Protein AF-A0A0L8AGQ2-F1 (afdb_monomer_lite)

Foldseek 3Di:
DDKDKDFDPAAKPQDWCVQKDWPQWDWDTWDDPPRRGMIMTDTDGHAPDWDQFTKMKGAQQRIAHPVGHTDHDIDIDPGGTDDRD

Sequence (85 aa):
TATVTITFSEAVTGFANADLTIANGTLSAVSSADGGITWTATFTPTAGVTDATNVITLDNTGVSDAAGNAGTGTTDSGNYAIDTA

InterPro domains:
  IPR014755 Copper resistance protein CopC/internalin, immunoglobulin-like [G3DSA:2.60.40.1220] (1-83)
  IPR044048 Bacterial Ig-like domain 12 [PF19078] (1-82)

Secondary structure (DSSP, 8-state):
-EEEEEE-SS--BS--GGGEEETTEEEPPPEESSSSSEEEEEEEEPTT-EEEEE-EEEEGGG-B-TT--B--SEEEPPPEEEE--

Radius of gyration: 13.57 Å; chains: 1; bounding box: 30×18×40 Å

pLDDT: mean 97.58, std 1.66, range [85.75, 98.75]

Structure (mmCIF, N/CA/C/O backbone):
data_AF-A0A0L8AGQ2-F1
#
_entry.id   AF-A0A0L8AGQ2-F1
#
loop_
_atom_site.group_PDB
_atom_site.id
_atom_site.type_symbol
_atom_site.label_atom_id
_atom_site.label_alt_id
_atom_site.label_comp_id
_atom_site.label_asym_id
_atom_site.label_entity_id
_atom_site.label_seq_id
_atom_site.pdbx_PDB_ins_code
_atom_site.Cartn_x
_atom_site.Cartn_y
_atom_site.Cartn_z
_atom_site.occupancy
_atom_site.B_iso_or_equiv
_atom_site.auth_seq_id
_atom_site.auth_comp_id
_atom_site.auth_asym_id
_atom_site.auth_atom_id
_atom_site.pdbx_PDB_model_num
ATOM 1 N N . THR A 1 1 ? -2.353 1.381 14.999 1.00 96.12 1 THR A N 1
ATOM 2 C CA . THR A 1 1 ? -1.825 1.404 13.617 1.00 96.12 1 THR A CA 1
ATOM 3 C C . THR A 1 1 ? -1.308 0.023 13.267 1.00 96.12 1 THR A C 1
ATOM 5 O O . THR A 1 1 ? -1.128 -0.784 14.174 1.00 96.12 1 THR A O 1
ATOM 8 N N . ALA A 1 2 ? -1.093 -0.261 11.984 1.00 97.38 2 ALA A N 1
ATOM 9 C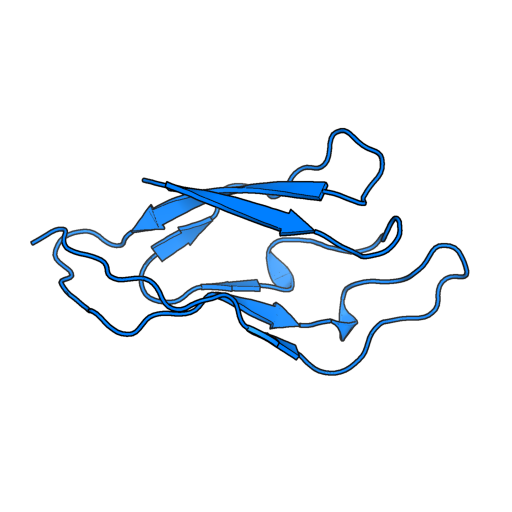 CA . ALA A 1 2 ? -0.531 -1.523 11.498 1.00 97.38 2 ALA A CA 1
ATOM 10 C C . ALA A 1 2 ? 0.382 -1.275 10.288 1.00 97.38 2 ALA A C 1
ATOM 12 O O . ALA A 1 2 ? 0.235 -0.261 9.609 1.00 97.38 2 ALA A O 1
ATOM 13 N N . THR A 1 3 ? 1.314 -2.183 10.003 1.00 98.12 3 THR A N 1
ATOM 14 C CA . THR A 1 3 ? 2.117 -2.130 8.771 1.00 98.12 3 THR A CA 1
ATOM 15 C C . THR A 1 3 ? 1.401 -2.888 7.664 1.00 98.12 3 THR A C 1
ATOM 17 O O . THR A 1 3 ? 0.989 -4.028 7.864 1.00 98.12 3 THR A O 1
ATOM 20 N N . VAL A 1 4 ? 1.276 -2.258 6.499 1.00 98.44 4 VAL A N 1
ATOM 21 C CA . VAL A 1 4 ? 0.778 -2.884 5.273 1.00 98.44 4 VAL A CA 1
ATOM 22 C C . VAL A 1 4 ? 1.960 -3.154 4.358 1.00 98.44 4 VAL A C 1
ATOM 24 O O . VAL A 1 4 ? 2.775 -2.261 4.123 1.00 98.44 4 VAL A O 1
ATOM 27 N N . THR A 1 5 ? 2.022 -4.382 3.851 1.00 98.12 5 THR A N 1
ATOM 28 C CA . THR A 1 5 ? 3.021 -4.834 2.883 1.00 98.12 5 THR A CA 1
ATOM 29 C C . THR A 1 5 ? 2.310 -5.218 1.595 1.00 98.12 5 THR A C 1
ATOM 31 O O . THR A 1 5 ? 1.402 -6.047 1.615 1.00 98.12 5 THR A O 1
ATOM 34 N N . ILE A 1 6 ? 2.738 -4.624 0.487 1.00 98.44 6 ILE A N 1
ATOM 35 C CA . ILE A 1 6 ? 2.313 -4.964 -0.868 1.00 98.44 6 ILE A CA 1
ATOM 36 C C . ILE A 1 6 ? 3.526 -5.563 -1.574 1.00 98.44 6 ILE A C 1
ATOM 38 O O . ILE A 1 6 ? 4.605 -4.968 -1.561 1.00 98.44 6 ILE A O 1
ATOM 42 N N . THR A 1 7 ? 3.359 -6.739 -2.170 1.00 98.06 7 THR A N 1
ATOM 43 C CA . THR A 1 7 ? 4.440 -7.455 -2.852 1.00 98.06 7 THR A CA 1
ATOM 44 C C . THR A 1 7 ? 4.015 -7.797 -4.267 1.00 98.06 7 THR A C 1
ATOM 46 O O . THR A 1 7 ? 2.957 -8.388 -4.477 1.00 98.06 7 THR A O 1
ATOM 49 N N . PHE A 1 8 ? 4.869 -7.452 -5.220 1.00 97.94 8 PHE A N 1
ATOM 50 C CA . PHE A 1 8 ? 4.728 -7.803 -6.624 1.00 97.94 8 PHE A CA 1
ATOM 51 C C . PHE A 1 8 ? 5.628 -9.000 -6.959 1.00 97.94 8 PHE A C 1
ATOM 53 O O . PHE A 1 8 ? 6.618 -9.265 -6.278 1.00 97.94 8 PHE A O 1
ATOM 60 N N . SER A 1 9 ? 5.287 -9.749 -8.008 1.00 96.19 9 SER A N 1
ATOM 61 C CA . SER A 1 9 ? 6.114 -10.867 -8.494 1.00 96.19 9 SER A CA 1
ATOM 62 C C . SER A 1 9 ? 7.395 -10.413 -9.201 1.00 96.19 9 SER A C 1
ATOM 64 O O . SER A 1 9 ? 8.309 -11.211 -9.393 1.00 96.19 9 SER A O 1
ATOM 66 N N . GLU A 1 10 ? 7.453 -9.143 -9.589 1.00 96.12 10 GLU A N 1
ATOM 67 C CA . GLU A 1 10 ? 8.597 -8.468 -10.192 1.00 96.12 10 GLU A CA 1
ATOM 68 C C . GLU A 1 10 ? 8.623 -6.998 -9.757 1.00 96.12 10 GLU A C 1
ATOM 70 O O . GLU A 1 10 ? 7.698 -6.524 -9.098 1.00 96.12 10 GLU A O 1
ATOM 75 N N . ALA A 1 11 ? 9.686 -6.272 -10.099 1.00 97.69 11 ALA A N 1
ATOM 76 C CA . ALA A 1 11 ? 9.770 -4.850 -9.794 1.00 97.69 11 ALA A CA 1
ATOM 77 C C . ALA A 1 11 ? 8.780 -4.055 -10.657 1.00 97.69 11 ALA A C 1
ATOM 79 O O . ALA A 1 11 ? 8.805 -4.170 -11.884 1.00 97.69 11 ALA A O 1
ATOM 80 N N . VAL A 1 12 ? 7.954 -3.220 -10.021 1.00 98.00 12 VAL A N 1
ATOM 81 C CA . VAL A 1 12 ? 7.000 -2.345 -10.716 1.00 98.00 12 VAL A CA 1
ATOM 82 C C . VAL A 1 12 ? 7.366 -0.870 -10.592 1.00 98.00 12 VAL A C 1
ATOM 84 O O . VAL A 1 12 ? 8.021 -0.432 -9.644 1.00 98.00 12 VAL A O 1
ATOM 87 N N . THR A 1 13 ? 6.881 -0.084 -11.547 1.00 96.56 13 THR A N 1
ATOM 88 C CA . THR A 1 13 ? 6.902 1.383 -11.529 1.00 96.56 13 THR A CA 1
ATOM 89 C C . THR A 1 13 ? 5.476 1.936 -11.546 1.00 96.56 13 THR A C 1
ATOM 91 O O . THR A 1 13 ? 4.519 1.188 -11.733 1.00 96.56 13 THR A O 1
ATOM 94 N N . GLY A 1 14 ? 5.314 3.239 -11.301 1.00 96.06 14 GLY A N 1
ATOM 95 C CA . GLY A 1 14 ? 4.007 3.913 -11.317 1.00 96.06 14 GLY A CA 1
ATOM 96 C C . GLY A 1 14 ? 3.196 3.796 -10.023 1.00 96.06 14 GLY A C 1
ATOM 97 O O . GLY A 1 14 ? 2.460 4.726 -9.713 1.00 96.06 14 GLY A O 1
ATOM 98 N N . PHE A 1 15 ? 3.414 2.740 -9.227 1.00 98.19 15 PHE A N 1
ATOM 99 C CA . PHE A 1 15 ? 2.656 2.502 -7.997 1.00 98.19 15 PHE A CA 1
ATOM 100 C C . PHE A 1 15 ? 2.723 3.672 -7.001 1.00 98.19 15 PHE A C 1
ATOM 102 O O . PHE A 1 15 ? 3.803 4.092 -6.569 1.00 98.19 15 PHE A O 1
ATOM 109 N N . ALA A 1 16 ? 1.551 4.155 -6.592 1.00 97.81 16 ALA A N 1
ATOM 110 C CA . ALA A 1 16 ? 1.371 5.217 -5.616 1.00 97.81 16 ALA A CA 1
ATOM 111 C C . ALA A 1 16 ? 0.122 4.993 -4.744 1.00 97.81 16 ALA A C 1
ATOM 113 O O . ALA A 1 16 ? -0.751 4.181 -5.030 1.00 97.81 16 ALA A O 1
ATOM 114 N N . ASN A 1 17 ? -0.020 5.788 -3.677 1.00 98.12 17 ASN A N 1
ATOM 115 C CA . ASN A 1 17 ? -1.219 5.759 -2.829 1.00 98.12 17 ASN A CA 1
ATOM 116 C C . ASN A 1 17 ? -2.520 6.092 -3.580 1.00 98.12 17 ASN A C 1
ATOM 118 O O . ASN A 1 17 ? -3.587 5.736 -3.093 1.00 98.12 17 ASN A O 1
ATOM 122 N N . ALA A 1 18 ? -2.442 6.786 -4.721 1.00 98.25 18 ALA A N 1
ATOM 123 C CA . ALA A 1 18 ? -3.606 7.096 -5.551 1.00 98.25 18 ALA A CA 1
ATOM 124 C C . ALA A 1 18 ? -4.245 5.840 -6.168 1.00 98.25 18 ALA A C 1
ATOM 126 O O . ALA A 1 18 ? -5.432 5.861 -6.476 1.00 98.25 18 ALA A O 1
ATOM 127 N N . ASP A 1 19 ? -3.478 4.752 -6.276 1.00 98.44 19 ASP A N 1
ATOM 128 C CA . ASP A 1 19 ? -3.939 3.463 -6.793 1.00 98.44 19 ASP A CA 1
ATOM 129 C C . ASP A 1 19 ? -4.609 2.609 -5.704 1.00 98.44 19 ASP A C 1
ATOM 131 O O . ASP A 1 19 ? -5.034 1.487 -5.965 1.00 98.44 19 ASP A O 1
ATOM 135 N N . LEU A 1 20 ? -4.680 3.100 -4.459 1.00 98.56 20 LEU A N 1
ATOM 136 C CA . LEU A 1 20 ? -5.207 2.355 -3.320 1.00 98.56 20 LEU A CA 1
ATOM 137 C C . LEU A 1 20 ? -6.521 2.958 -2.809 1.00 98.56 20 LEU A C 1
ATOM 139 O O . LEU A 1 20 ? -6.603 4.142 -2.485 1.00 98.56 20 LEU A O 1
ATOM 143 N N . THR A 1 21 ? -7.525 2.103 -2.621 1.00 98.56 21 THR A N 1
ATOM 144 C CA . THR A 1 21 ? -8.744 2.415 -1.859 1.00 98.56 21 THR A CA 1
ATOM 145 C C . THR A 1 21 ? -8.689 1.717 -0.504 1.00 98.56 21 THR A C 1
ATOM 147 O O . THR A 1 21 ? -8.487 0.507 -0.434 1.00 98.56 21 THR A O 1
ATOM 150 N N . ILE A 1 22 ? -8.825 2.479 0.585 1.00 98.50 22 ILE A N 1
ATOM 151 C CA . ILE A 1 22 ? -8.602 2.001 1.957 1.00 98.50 22 ILE A CA 1
ATOM 152 C C . ILE A 1 22 ? -9.921 2.095 2.723 1.00 98.50 22 ILE A C 1
ATOM 154 O O . ILE A 1 22 ? -10.453 3.190 2.911 1.00 98.50 22 ILE A O 1
ATOM 158 N N . ALA A 1 23 ? -10.431 0.966 3.212 1.00 98.50 23 ALA A N 1
ATOM 159 C CA . ALA A 1 23 ? -11.600 0.960 4.081 1.00 98.50 23 ALA A CA 1
ATOM 160 C C . ALA A 1 23 ? -11.243 1.413 5.510 1.00 98.50 23 ALA A C 1
ATOM 162 O O . ALA A 1 23 ? -10.283 0.933 6.118 1.00 98.50 23 ALA A O 1
ATOM 163 N N . ASN A 1 24 ? -12.045 2.330 6.060 1.00 97.81 24 ASN A N 1
ATOM 164 C CA . ASN A 1 24 ? -12.016 2.743 7.467 1.00 97.81 24 ASN A CA 1
ATOM 165 C C . ASN A 1 24 ? -10.622 3.111 8.028 1.00 97.81 24 ASN A C 1
ATOM 167 O O . ASN A 1 24 ? -10.278 2.795 9.171 1.00 97.81 24 ASN A O 1
ATOM 171 N N . GLY A 1 25 ? -9.819 3.816 7.232 1.00 97.56 25 GLY A N 1
ATOM 172 C CA . GLY A 1 25 ? -8.550 4.374 7.680 1.00 97.56 25 GLY A CA 1
ATOM 173 C C . GLY A 1 25 ? -7.772 5.056 6.564 1.00 97.56 25 GLY A C 1
ATOM 174 O O . GLY A 1 25 ? -8.298 5.332 5.488 1.00 97.56 25 GLY A O 1
ATOM 175 N N . THR A 1 26 ? -6.500 5.330 6.829 1.00 98.25 26 THR A N 1
ATOM 176 C CA . THR A 1 26 ? -5.566 5.937 5.873 1.00 98.25 26 THR A CA 1
ATOM 177 C C . THR A 1 26 ? -4.235 5.193 5.863 1.00 98.25 26 THR A C 1
ATOM 179 O O . THR A 1 26 ? -3.888 4.503 6.823 1.00 98.25 26 THR A O 1
ATOM 182 N N . LEU A 1 27 ? -3.474 5.344 4.778 1.00 98.38 27 LEU A N 1
ATOM 183 C CA . LEU A 1 27 ? -2.088 4.887 4.684 1.00 98.38 27 LEU A CA 1
ATOM 184 C C . LEU A 1 27 ? -1.134 6.079 4.658 1.00 98.38 27 LEU A C 1
ATOM 186 O O . LEU A 1 27 ? -1.424 7.108 4.049 1.00 98.38 27 LEU A O 1
ATOM 190 N N . SER A 1 28 ? 0.037 5.914 5.273 1.00 98.69 28 SER A N 1
ATOM 191 C CA . SER A 1 28 ? 1.188 6.767 4.971 1.00 98.69 28 SER A CA 1
ATOM 192 C C . SER A 1 28 ? 1.599 6.631 3.501 1.00 98.69 28 SER A C 1
ATOM 194 O O . SER A 1 28 ? 1.149 5.722 2.798 1.00 98.69 28 SER A O 1
ATOM 196 N N . ALA A 1 29 ? 2.520 7.489 3.054 1.00 98.38 29 ALA A N 1
ATOM 197 C CA . ALA A 1 29 ? 3.154 7.321 1.751 1.00 98.38 29 ALA A CA 1
ATOM 198 C C . ALA A 1 29 ? 3.726 5.898 1.611 1.00 98.38 29 ALA A C 1
ATOM 200 O O . ALA A 1 29 ? 4.405 5.418 2.527 1.00 98.38 29 ALA A O 1
ATOM 201 N N . VAL A 1 30 ? 3.422 5.231 0.494 1.00 98.25 30 VAL A N 1
ATOM 202 C CA . VAL A 1 30 ? 4.040 3.945 0.154 1.00 98.25 30 VAL A CA 1
ATOM 203 C C . VAL A 1 30 ? 5.502 4.166 -0.212 1.00 98.25 30 VAL A C 1
ATOM 205 O O . VAL A 1 30 ? 5.864 5.160 -0.841 1.00 98.25 30 VAL A O 1
ATOM 208 N N . SER A 1 31 ? 6.361 3.238 0.194 1.00 98.00 31 SER A N 1
ATOM 209 C CA . SER A 1 31 ? 7.781 3.275 -0.153 1.00 98.00 31 SER A CA 1
ATOM 210 C C . SER A 1 31 ? 8.332 1.874 -0.357 1.00 98.00 31 SER A C 1
ATOM 212 O O . SER A 1 31 ? 7.906 0.932 0.316 1.00 98.00 31 SER A O 1
ATOM 214 N N . SER A 1 32 ? 9.288 1.753 -1.274 1.00 98.12 32 SER A N 1
ATOM 215 C CA . SER A 1 32 ? 10.034 0.526 -1.534 1.00 98.12 32 SER A CA 1
ATOM 216 C C . SER A 1 32 ? 11.523 0.762 -1.302 1.00 98.12 32 SER A C 1
ATOM 218 O O . SER A 1 32 ? 12.058 1.820 -1.638 1.00 98.12 32 SER A O 1
ATOM 220 N N . ALA A 1 33 ? 12.187 -0.236 -0.721 1.00 96.75 33 ALA A N 1
ATOM 221 C CA . ALA A 1 33 ? 13.632 -0.248 -0.496 1.00 96.75 33 ALA A CA 1
ATOM 222 C C . ALA A 1 33 ? 14.368 -1.260 -1.393 1.00 96.75 33 ALA A C 1
ATOM 224 O O . ALA A 1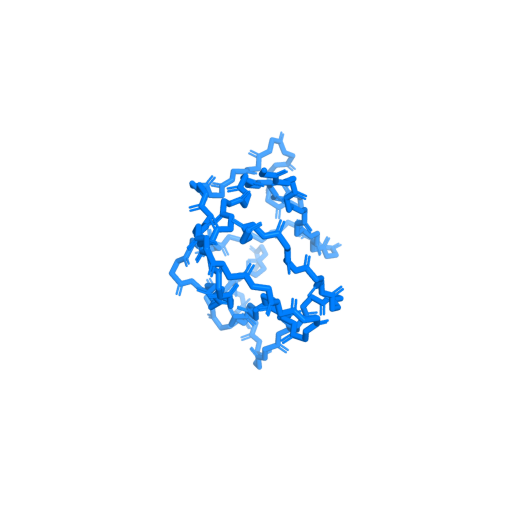 33 ? 15.595 -1.314 -1.377 1.00 96.75 33 ALA A O 1
ATOM 225 N N . ASP A 1 34 ? 13.630 -2.057 -2.169 1.00 97.12 34 ASP A N 1
ATOM 226 C CA . ASP A 1 34 ? 14.145 -3.147 -3.005 1.00 97.12 34 ASP A CA 1
ATOM 227 C C . ASP A 1 34 ? 13.922 -2.907 -4.507 1.00 97.12 34 ASP A C 1
ATOM 229 O O . ASP A 1 34 ? 14.018 -3.827 -5.315 1.00 97.12 34 ASP A O 1
ATOM 233 N N . GLY A 1 35 ? 13.663 -1.654 -4.890 1.00 94.38 35 GLY A N 1
ATOM 234 C CA . GLY A 1 35 ? 13.532 -1.257 -6.292 1.00 94.38 35 GLY A CA 1
ATOM 235 C C . GLY A 1 35 ? 12.150 -1.505 -6.891 1.00 94.38 35 GLY A C 1
ATOM 236 O O . GLY A 1 35 ? 12.031 -1.539 -8.110 1.00 94.38 35 GLY A O 1
ATOM 237 N N . GLY A 1 36 ? 11.117 -1.646 -6.059 1.00 97.25 36 GLY A N 1
ATOM 238 C CA . GLY A 1 36 ? 9.723 -1.705 -6.496 1.00 97.25 36 GLY A CA 1
ATOM 239 C C . GLY A 1 36 ? 9.077 -3.085 -6.402 1.00 97.25 36 GLY A C 1
ATOM 240 O O . GLY A 1 36 ? 7.990 -3.255 -6.945 1.00 97.25 36 GLY A O 1
ATOM 241 N N . ILE A 1 37 ? 9.702 -4.057 -5.729 1.00 98.12 37 ILE A N 1
ATOM 242 C CA . ILE A 1 37 ? 9.123 -5.397 -5.518 1.00 98.12 37 ILE A CA 1
ATOM 243 C C . ILE A 1 37 ? 8.247 -5.390 -4.264 1.00 98.12 37 ILE A C 1
ATOM 245 O O . ILE A 1 37 ? 7.094 -5.820 -4.302 1.00 98.12 37 ILE A O 1
ATOM 249 N N . THR A 1 38 ? 8.778 -4.867 -3.159 1.00 98.25 38 THR A N 1
ATOM 250 C CA . THR A 1 38 ? 8.084 -4.773 -1.875 1.00 98.25 38 THR A CA 1
ATOM 251 C C . THR A 1 38 ? 7.863 -3.320 -1.509 1.00 98.25 38 THR A C 1
ATOM 253 O O . THR A 1 38 ? 8.802 -2.523 -1.433 1.00 98.25 38 THR A O 1
ATOM 256 N N . TRP A 1 39 ? 6.611 -2.992 -1.218 1.00 98.50 39 TRP A N 1
ATOM 257 C CA . TRP A 1 39 ? 6.189 -1.673 -0.784 1.00 98.50 39 TRP A CA 1
ATOM 258 C C . TRP A 1 39 ? 5.566 -1.751 0.599 1.00 98.50 39 TRP A C 1
ATOM 260 O O . TRP A 1 39 ? 4.767 -2.641 0.889 1.00 98.50 39 TRP A O 1
ATOM 270 N N . THR A 1 40 ? 5.924 -0.799 1.454 1.00 98.44 40 THR A N 1
ATOM 271 C CA . THR A 1 40 ? 5.396 -0.712 2.816 1.00 98.44 40 THR A CA 1
ATOM 272 C C . THR A 1 40 ? 4.781 0.650 3.093 1.00 98.44 40 THR A C 1
ATOM 274 O O . THR A 1 40 ? 5.233 1.674 2.573 1.00 98.44 40 THR A O 1
ATOM 277 N N . ALA A 1 41 ? 3.742 0.647 3.923 1.00 98.56 41 ALA A N 1
ATOM 278 C CA . ALA A 1 41 ? 3.102 1.838 4.465 1.00 98.56 41 ALA A CA 1
ATOM 279 C C . ALA A 1 41 ? 2.516 1.547 5.854 1.00 98.56 41 ALA A C 1
ATOM 281 O O . ALA A 1 41 ? 2.283 0.397 6.231 1.00 98.56 41 ALA A O 1
ATOM 282 N N . THR A 1 42 ? 2.271 2.598 6.633 1.00 98.69 42 THR A N 1
ATOM 283 C CA . THR A 1 42 ? 1.606 2.499 7.937 1.00 98.69 42 THR A CA 1
ATOM 284 C C . THR A 1 42 ? 0.125 2.805 7.782 1.00 98.69 42 THR A C 1
ATOM 286 O O . THR A 1 42 ? -0.241 3.917 7.406 1.00 98.69 42 THR A O 1
ATOM 289 N N . PHE A 1 43 ? -0.720 1.834 8.115 1.00 98.62 43 PHE A N 1
ATOM 290 C CA . PHE A 1 43 ? -2.163 1.990 8.225 1.00 98.62 43 PHE A CA 1
ATOM 291 C C . PHE A 1 43 ? -2.553 2.607 9.566 1.00 98.62 43 PHE A C 1
ATOM 293 O O . PHE A 1 43 ? -2.147 2.140 10.641 1.00 98.62 43 PHE A O 1
ATOM 300 N N . THR A 1 44 ? -3.392 3.634 9.495 1.00 98.50 44 THR A N 1
ATOM 301 C CA . THR A 1 44 ? -4.011 4.287 10.647 1.00 98.50 44 THR A CA 1
ATOM 302 C C . THR A 1 44 ? -5.525 4.113 10.556 1.00 98.50 44 THR A C 1
ATOM 304 O O . THR A 1 44 ? -6.132 4.712 9.667 1.00 98.50 44 THR A O 1
ATOM 307 N N . PRO A 1 45 ? -6.143 3.300 11.436 1.00 98.31 45 PRO A N 1
ATOM 308 C CA . PRO A 1 45 ? -7.591 3.129 11.435 1.00 98.31 45 PRO A CA 1
ATOM 309 C C . PRO A 1 45 ? -8.291 4.431 11.825 1.00 98.31 45 PRO A C 1
ATOM 311 O O . PRO A 1 45 ? -7.777 5.203 12.642 1.00 98.31 45 PRO A O 1
ATOM 314 N N . THR A 1 46 ? -9.483 4.649 11.278 1.00 98.25 46 THR A N 1
ATOM 315 C CA . THR A 1 46 ? -10.381 5.711 11.740 1.00 98.25 46 THR A CA 1
ATOM 316 C C . THR A 1 46 ? -10.734 5.466 13.209 1.00 98.25 46 THR A C 1
ATOM 318 O O . THR A 1 46 ? -11.037 4.340 13.605 1.00 98.25 46 THR A O 1
ATOM 321 N N . ALA A 1 47 ? -10.655 6.508 14.037 1.00 97.94 47 ALA A N 1
ATOM 322 C CA . ALA A 1 47 ? -10.970 6.416 15.462 1.00 97.94 47 ALA A CA 1
ATOM 323 C C . ALA A 1 47 ? -12.481 6.251 15.700 1.00 97.94 47 ALA A C 1
ATOM 325 O O . ALA A 1 47 ? -13.283 6.827 14.965 1.00 97.94 47 ALA A O 1
ATOM 326 N N . GLY A 1 48 ? -12.860 5.518 16.752 1.00 97.44 48 GLY A N 1
ATOM 327 C CA . GLY A 1 48 ? -14.260 5.304 17.124 1.00 97.44 48 GLY A CA 1
ATOM 328 C C . GLY A 1 48 ? -15.023 4.345 16.206 1.00 97.44 48 GLY A C 1
ATOM 329 O O . GLY A 1 48 ? -16.249 4.414 16.153 1.00 97.44 48 GLY A O 1
ATOM 330 N N . VAL A 1 49 ? -14.322 3.492 15.455 1.00 97.62 49 VAL A N 1
ATOM 331 C CA . VAL A 1 49 ? -14.931 2.523 14.536 1.00 97.62 49 VAL A CA 1
ATOM 332 C C . VAL A 1 49 ? -14.602 1.104 14.991 1.00 97.62 49 VAL A C 1
ATOM 334 O O . VAL A 1 49 ? -13.437 0.759 15.195 1.00 97.62 49 VAL A O 1
ATOM 337 N N . THR A 1 50 ? -15.637 0.272 15.079 1.00 98.06 50 THR A N 1
ATOM 338 C CA . THR A 1 50 ? -15.519 -1.182 15.214 1.00 98.06 50 THR A CA 1
ATOM 339 C C . THR A 1 50 ? -16.178 -1.822 13.995 1.00 98.06 50 THR A C 1
ATOM 341 O O . THR A 1 50 ? -17.389 -1.710 13.812 1.00 98.06 50 THR A O 1
ATOM 344 N N . ASP A 1 51 ? -15.383 -2.461 13.139 1.00 98.19 51 ASP A N 1
ATOM 345 C CA . ASP A 1 51 ? -15.838 -3.113 11.904 1.00 98.19 51 ASP A CA 1
ATOM 346 C C . ASP A 1 51 ? -14.954 -4.335 11.626 1.00 98.19 51 ASP A C 1
ATOM 348 O O . ASP A 1 51 ? -13.727 -4.236 11.629 1.00 98.19 51 ASP A O 1
ATOM 352 N N . ALA A 1 52 ? -15.562 -5.498 11.396 1.00 98.00 52 ALA A N 1
ATOM 353 C CA . ALA A 1 52 ? -14.848 -6.756 11.182 1.00 98.00 52 ALA A CA 1
ATOM 354 C C . ALA A 1 52 ? -14.554 -7.063 9.703 1.00 98.00 52 ALA A C 1
ATOM 356 O O . ALA A 1 52 ? -13.843 -8.032 9.419 1.00 98.00 52 ALA A O 1
ATOM 357 N N . THR A 1 53 ? -15.111 -6.282 8.774 1.00 98.00 53 THR A N 1
ATOM 358 C CA . THR A 1 53 ? -15.114 -6.570 7.335 1.00 98.00 53 THR A CA 1
ATOM 359 C C . THR A 1 53 ? -14.528 -5.416 6.529 1.00 98.00 53 THR A C 1
ATOM 361 O O . THR A 1 53 ? -15.255 -4.581 5.998 1.00 98.00 53 THR A O 1
ATOM 364 N N . ASN A 1 54 ? -13.199 -5.369 6.426 1.00 98.38 54 ASN A N 1
ATOM 365 C CA . ASN A 1 54 ? -12.469 -4.313 5.726 1.00 98.38 54 ASN A CA 1
ATOM 366 C C . ASN A 1 54 ? -11.435 -4.901 4.768 1.00 98.38 54 ASN A C 1
ATOM 368 O O . ASN A 1 54 ? -10.804 -5.915 5.073 1.00 98.38 54 ASN A O 1
ATOM 372 N N . VAL A 1 55 ? -11.207 -4.213 3.651 1.00 98.50 55 VAL A N 1
ATOM 373 C CA . VAL A 1 55 ? -10.159 -4.538 2.676 1.00 98.50 55 VAL A CA 1
ATOM 374 C C . VAL A 1 55 ? -9.461 -3.268 2.189 1.00 98.50 55 VAL A C 1
ATOM 376 O O . VAL A 1 55 ? -10.020 -2.170 2.240 1.00 98.50 55 VAL A O 1
ATOM 379 N N . ILE A 1 56 ? -8.224 -3.435 1.726 1.00 98.62 56 ILE A N 1
ATOM 380 C CA . ILE A 1 56 ? -7.516 -2.457 0.901 1.00 98.62 56 ILE A CA 1
ATOM 381 C C . ILE A 1 56 ? -7.524 -3.003 -0.523 1.00 98.62 56 ILE A C 1
ATOM 383 O O . ILE A 1 56 ? -7.084 -4.131 -0.745 1.00 98.62 56 ILE A O 1
ATOM 387 N N . THR A 1 57 ? -7.992 -2.200 -1.471 1.00 98.75 57 THR A N 1
ATOM 388 C CA . THR A 1 57 ? -8.040 -2.563 -2.891 1.00 98.75 57 THR A CA 1
ATOM 389 C C . THR A 1 57 ? -6.984 -1.774 -3.650 1.00 98.75 57 THR A C 1
ATOM 391 O O . THR A 1 57 ? -6.939 -0.547 -3.552 1.00 98.75 57 THR A O 1
ATOM 394 N N . LEU A 1 58 ? -6.151 -2.479 -4.410 1.00 98.69 58 LEU A N 1
ATOM 395 C CA . LEU A 1 58 ? -5.202 -1.927 -5.371 1.00 98.69 58 LEU A CA 1
ATOM 396 C C . LEU A 1 58 ? -5.819 -1.929 -6.770 1.00 98.69 58 LEU A C 1
ATOM 398 O O . LEU A 1 58 ? -6.266 -2.974 -7.241 1.00 98.69 58 LEU A O 1
ATOM 402 N N . ASP A 1 59 ? -5.796 -0.785 -7.445 1.00 98.69 59 ASP A N 1
ATOM 403 C CA . ASP A 1 59 ? -5.995 -0.676 -8.888 1.00 98.69 59 ASP A CA 1
ATOM 404 C C . ASP A 1 59 ? -4.678 -0.999 -9.607 1.00 98.69 59 ASP A C 1
ATOM 406 O O . ASP A 1 59 ? -3.701 -0.253 -9.542 1.00 98.69 59 ASP A O 1
ATOM 410 N N . ASN A 1 60 ? -4.638 -2.136 -10.302 1.00 98.12 60 ASN A N 1
ATOM 411 C CA . ASN A 1 60 ? -3.424 -2.585 -10.977 1.00 98.12 60 ASN A CA 1
ATOM 412 C C . ASN A 1 60 ? -3.134 -1.775 -12.256 1.00 98.12 60 ASN A C 1
ATOM 414 O O . ASN A 1 60 ? -2.073 -1.947 -12.846 1.00 98.12 60 ASN A O 1
ATOM 418 N N . THR A 1 61 ? -4.043 -0.913 -12.723 1.00 97.81 61 THR A N 1
ATOM 419 C CA . THR A 1 61 ? -3.815 -0.111 -13.939 1.00 97.81 61 THR A CA 1
ATOM 420 C C . THR A 1 61 ? -2.816 1.029 -13.727 1.00 97.81 61 THR A C 1
ATOM 422 O O . THR A 1 61 ? -2.230 1.510 -14.697 1.00 97.81 61 THR A O 1
ATOM 425 N N . GLY A 1 62 ? -2.570 1.421 -12.470 1.00 96.88 62 GLY A N 1
ATOM 426 C CA . G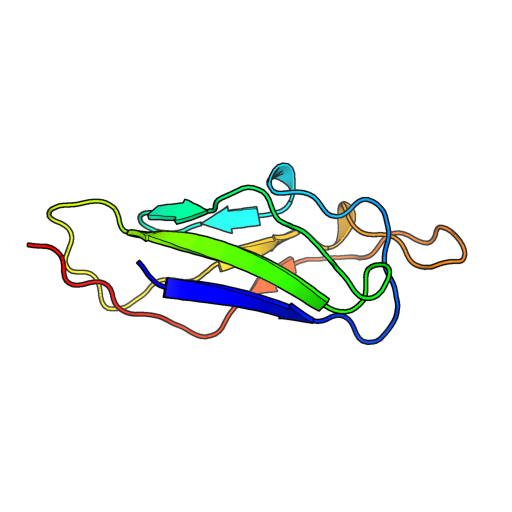LY A 1 62 ? -1.550 2.406 -12.090 1.00 96.88 62 GLY A C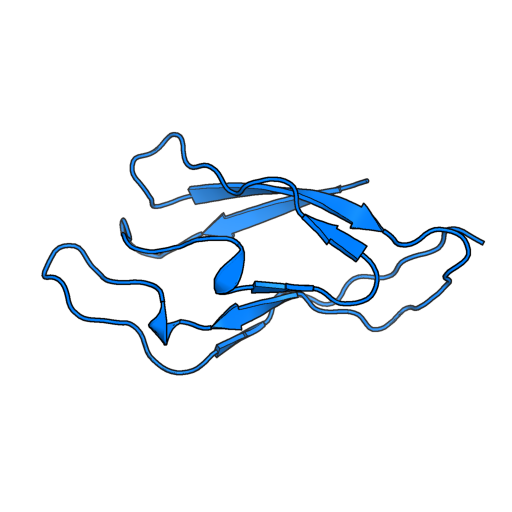A 1
ATOM 427 C C . GLY A 1 62 ? -0.123 1.850 -12.024 1.00 96.88 62 GLY A C 1
ATOM 428 O O . GLY A 1 62 ? 0.840 2.617 -11.995 1.00 96.88 62 GLY A O 1
ATOM 429 N N . VAL A 1 63 ? 0.043 0.521 -12.042 1.00 97.69 63 VAL A N 1
ATOM 430 C CA . VAL A 1 63 ? 1.359 -0.130 -11.971 1.00 97.69 63 VAL A CA 1
ATOM 431 C C . VAL A 1 63 ? 1.811 -0.618 -13.342 1.00 97.69 63 VAL A C 1
ATOM 433 O O . VAL A 1 63 ? 0.998 -1.047 -14.158 1.00 97.69 63 VAL A O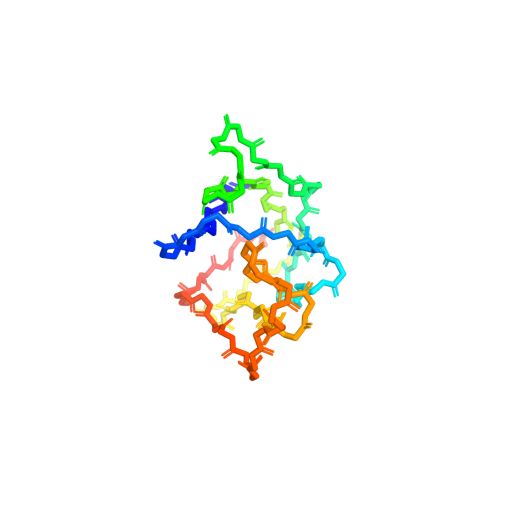 1
ATOM 436 N N . SER A 1 64 ? 3.113 -0.556 -13.617 1.00 98.00 64 SER A N 1
ATOM 437 C CA . SER A 1 64 ? 3.707 -1.057 -14.863 1.00 98.00 64 SER A CA 1
ATOM 438 C C . SER A 1 64 ? 4.946 -1.903 -14.602 1.00 98.00 64 SER A C 1
ATOM 440 O O . SER A 1 64 ? 5.722 -1.603 -13.690 1.00 98.00 64 SER A O 1
ATOM 442 N N . ASP A 1 65 ? 5.142 -2.935 -15.421 1.00 96.69 65 ASP A N 1
ATOM 443 C CA . ASP A 1 65 ? 6.349 -3.766 -15.406 1.00 96.69 65 ASP A CA 1
ATOM 444 C C . ASP A 1 65 ? 7.585 -3.011 -15.946 1.00 96.69 65 ASP A C 1
ATOM 446 O O . ASP A 1 65 ? 7.514 -1.850 -16.368 1.00 96.69 65 ASP A O 1
ATOM 450 N N . ALA A 1 66 ? 8.744 -3.675 -15.961 1.00 92.69 66 ALA A N 1
ATOM 451 C CA . ALA A 1 66 ? 9.991 -3.081 -16.451 1.00 92.69 66 ALA A CA 1
ATOM 452 C C . ALA A 1 66 ? 9.986 -2.771 -17.963 1.00 92.69 66 ALA A C 1
ATOM 454 O O . ALA A 1 66 ? 10.794 -1.963 -18.428 1.00 92.69 66 ALA A O 1
ATOM 455 N N . ALA A 1 67 ? 9.102 -3.408 -18.736 1.00 95.56 67 ALA A N 1
ATOM 456 C CA . ALA A 1 67 ? 8.906 -3.147 -20.159 1.00 95.56 67 ALA A CA 1
ATOM 457 C C . ALA A 1 67 ? 7.882 -2.023 -20.420 1.00 95.56 67 ALA A C 1
ATOM 459 O O . ALA A 1 67 ? 7.707 -1.618 -21.570 1.00 95.56 67 ALA A O 1
ATOM 460 N N . GLY A 1 68 ? 7.247 -1.487 -19.371 1.00 95.62 68 GLY A N 1
ATOM 461 C CA . GLY A 1 68 ? 6.247 -0.426 -19.448 1.00 95.62 68 GLY A CA 1
ATOM 462 C C . GLY A 1 68 ? 4.832 -0.923 -19.748 1.00 95.62 68 GLY A C 1
ATOM 463 O O . GLY A 1 68 ? 3.981 -0.119 -20.126 1.00 95.62 68 GLY A O 1
ATOM 464 N N . ASN A 1 69 ? 4.560 -2.223 -19.607 1.00 97.06 69 ASN A N 1
ATOM 465 C CA . ASN A 1 69 ? 3.203 -2.745 -19.735 1.00 97.06 69 ASN A CA 1
ATOM 466 C C . ASN A 1 69 ? 2.435 -2.479 -18.440 1.00 97.06 69 ASN A C 1
ATOM 468 O O . ASN A 1 69 ? 2.859 -2.911 -17.368 1.00 97.06 69 ASN A O 1
ATOM 472 N N . ALA A 1 70 ? 1.296 -1.796 -18.548 1.00 96.81 70 ALA A N 1
ATOM 473 C CA . ALA A 1 70 ? 0.420 -1.555 -17.409 1.00 96.81 70 ALA A CA 1
ATOM 474 C C . ALA A 1 70 ? -0.297 -2.840 -16.964 1.00 96.81 70 ALA A C 1
ATOM 476 O O . ALA A 1 70 ? -0.665 -3.686 -17.788 1.00 96.81 70 ALA A O 1
ATOM 477 N N . GLY A 1 71 ? -0.533 -2.962 -15.657 1.00 96.62 71 GLY A N 1
ATOM 478 C CA . GLY A 1 71 ? -1.370 -4.009 -15.086 1.00 96.62 71 GLY A CA 1
ATOM 479 C C . GLY A 1 71 ? -2.851 -3.837 -15.440 1.00 96.62 71 GLY A C 1
ATOM 480 O O . GLY A 1 71 ? -3.274 -2.869 -16.074 1.00 96.62 71 GLY A O 1
ATOM 481 N N . THR A 1 72 ? -3.670 -4.812 -15.041 1.00 97.31 72 THR A N 1
ATOM 482 C CA . THR A 1 72 ? -5.117 -4.793 -15.306 1.00 97.31 72 THR A CA 1
ATOM 483 C C . THR A 1 72 ? -5.925 -5.254 -14.098 1.00 97.31 72 THR A C 1
ATOM 485 O O . THR A 1 72 ? -5.468 -6.074 -13.297 1.00 97.31 72 THR A O 1
ATOM 488 N N . GLY A 1 73 ? -7.148 -4.731 -13.982 1.00 98.00 73 GLY A N 1
ATOM 489 C CA . GLY A 1 73 ? -8.083 -5.086 -12.917 1.00 98.00 73 GLY A CA 1
ATOM 490 C C . GLY A 1 73 ? -7.658 -4.574 -11.542 1.00 98.00 73 GLY A C 1
ATOM 491 O O . GLY A 1 73 ? -6.886 -3.625 -11.429 1.00 98.00 73 GLY A O 1
ATOM 492 N N . THR A 1 74 ? -8.172 -5.220 -10.501 1.00 98.44 74 THR A N 1
ATOM 493 C CA . THR A 1 74 ? -7.896 -4.868 -9.108 1.00 98.44 74 THR A CA 1
ATOM 494 C C . THR A 1 74 ? -7.423 -6.076 -8.311 1.00 98.44 74 THR A C 1
ATOM 496 O O . THR A 1 74 ? -7.688 -7.225 -8.676 1.00 98.44 74 THR A O 1
ATOM 499 N N . THR A 1 75 ? -6.741 -5.808 -7.202 1.00 98.50 75 THR A N 1
ATOM 500 C CA . THR A 1 75 ? -6.314 -6.815 -6.228 1.00 98.50 75 THR A CA 1
ATOM 501 C C . THR A 1 75 ? -6.764 -6.387 -4.839 1.00 98.50 75 THR A C 1
ATOM 503 O O . THR A 1 75 ? -6.437 -5.285 -4.405 1.00 98.50 75 THR A O 1
ATOM 506 N N . ASP A 1 76 ? -7.465 -7.261 -4.122 1.00 98.56 76 ASP A N 1
ATOM 507 C CA . ASP A 1 76 ? -7.846 -7.012 -2.731 1.00 98.56 76 ASP A CA 1
ATOM 508 C C . ASP A 1 76 ? -6.833 -7.623 -1.760 1.00 98.56 76 ASP A C 1
ATOM 510 O O . ASP A 1 76 ? -6.258 -8.689 -2.001 1.00 98.56 76 ASP A O 1
ATOM 514 N N . SER A 1 77 ? -6.639 -6.959 -0.624 1.00 98.38 77 SER A N 1
ATOM 515 C CA . SER A 1 77 ? -5.937 -7.532 0.517 1.00 98.38 77 SER A CA 1
ATOM 516 C C . SER A 1 77 ? -6.730 -8.678 1.152 1.00 98.38 77 SER A C 1
ATOM 518 O O . SER 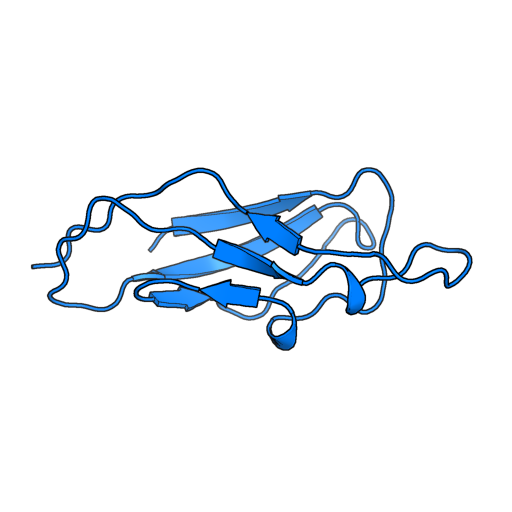A 1 77 ? -7.921 -8.875 0.908 1.00 98.38 77 SER A O 1
ATOM 520 N N . GLY A 1 78 ? -6.093 -9.383 2.090 1.00 97.81 78 GLY A N 1
ATOM 521 C CA . GLY A 1 78 ? -6.852 -10.131 3.089 1.00 97.81 78 GLY A CA 1
ATOM 522 C C . GLY A 1 78 ? -7.773 -9.206 3.897 1.00 97.81 78 GLY A C 1
ATOM 523 O O . GLY A 1 78 ? -7.502 -8.009 4.034 1.00 97.81 78 GLY A O 1
ATOM 524 N N . ASN A 1 79 ? -8.846 -9.772 4.448 1.00 98.06 79 ASN A N 1
ATOM 525 C CA . ASN A 1 79 ? -9.739 -9.053 5.351 1.00 98.06 79 ASN A CA 1
ATOM 526 C C . ASN A 1 79 ? -9.011 -8.613 6.633 1.00 98.06 79 ASN A C 1
ATOM 528 O O . ASN A 1 79 ? -8.226 -9.385 7.189 1.00 98.06 79 ASN A O 1
ATOM 532 N N . TYR A 1 80 ? -9.346 -7.434 7.159 1.00 97.94 80 TYR A N 1
ATOM 533 C CA . TYR A 1 80 ? -8.939 -6.999 8.496 1.00 97.94 80 TYR A CA 1
ATOM 534 C C . TYR A 1 80 ? -10.116 -6.467 9.315 1.00 97.94 80 TYR A C 1
ATOM 536 O O . TYR A 1 80 ? -11.099 -5.948 8.787 1.00 97.94 80 TYR A O 1
ATOM 544 N N . ALA A 1 81 ? -9.987 -6.591 10.635 1.00 97.62 81 ALA A N 1
ATOM 545 C CA . ALA A 1 81 ? -10.895 -5.985 11.594 1.00 97.62 81 ALA A CA 1
ATOM 546 C C . ALA A 1 81 ? -10.254 -4.735 12.201 1.00 97.62 81 ALA A C 1
ATOM 548 O O . ALA A 1 81 ? -9.038 -4.678 12.407 1.00 97.62 81 ALA A O 1
ATOM 549 N N . ILE A 1 82 ? -11.087 -3.755 12.515 1.00 97.62 82 ILE A N 1
ATOM 550 C CA . ILE A 1 82 ? -10.734 -2.587 13.309 1.00 97.62 82 ILE A CA 1
ATOM 551 C C . ILE A 1 82 ? -11.599 -2.567 14.562 1.00 97.62 82 ILE A C 1
ATOM 553 O O . ILE A 1 82 ? -12.780 -2.907 14.515 1.00 97.62 82 ILE A O 1
ATOM 557 N N . ASP A 1 83 ? -10.986 -2.181 15.673 1.00 96.88 83 ASP A N 1
ATOM 558 C CA . ASP A 1 83 ? -11.665 -1.950 16.940 1.00 96.88 83 ASP A CA 1
ATOM 559 C C . ASP A 1 83 ? -10.969 -0.782 17.642 1.00 96.88 83 ASP A C 1
ATOM 561 O O . ASP A 1 83 ? -9.878 -0.925 18.202 1.00 96.88 83 ASP A O 1
ATOM 565 N N . THR A 1 84 ? -11.526 0.415 17.468 1.00 95.25 84 THR A N 1
ATOM 566 C CA . THR A 1 84 ? -10.983 1.673 18.007 1.00 95.25 84 THR A CA 1
ATOM 567 C C . THR A 1 84 ? -12.015 2.472 18.807 1.00 95.25 84 THR A C 1
ATOM 569 O O . THR A 1 84 ? -11.772 3.651 19.087 1.00 95.25 84 THR A O 1
ATOM 572 N N . ALA A 1 85 ? -13.165 1.861 19.114 1.00 85.75 85 ALA A N 1
ATOM 573 C CA . ALA A 1 85 ? -14.249 2.443 19.903 1.00 85.75 85 ALA A CA 1
ATOM 574 C C . ALA A 1 85 ? -14.038 2.290 21.418 1.00 85.75 85 ALA A C 1
ATOM 576 O O . ALA A 1 85 ? -13.297 1.375 21.842 1.00 85.75 85 ALA A O 1
#

Organism: NCBI:txid1566026